Protein AF-A0AAD6VX04-F1 (afdb_monomer)

Foldseek 3Di:
DVVLVVLLVVLLVVCVQESCPDPSNVSVVVLLVVLLVLLVVLQVCCVVPVLCLVVVVSLVSNLVSLVSLLCNCPRRVNYPCNVVSVVSNVSSLVSLVVSVVPHVSSVVSNVVPPVSVVVVPPPDDDDD

Radius of gyration: 15.5 Å; Cα contacts (8 Å, |Δi|>4): 141; chains: 1; bounding box: 45×38×37 Å

Mean predicted aligned error: 8.66 Å

Secondary structure (DSSP, 8-state):
-GGGHHHHHHHHHH-SS-GGGSTTHHHHHHHHHHHHHHHHHHHHHHHH-GGGGG-HHHHHHHHHHHHHHHHHHHH-TTSTTHHHHHHHHHHHHHHHHHHTTT-HHHHHHHHTSHHHHSSSSS------

Nearest PDB structures (foldseek):
  2lch-assembly1_A  TM=4.691E-01  e=1.001E+00  Thermotoga maritima
  2v6y-assembly1_A  TM=5.604E-01  e=1.918E+00  Saccharolobus solfataricus
  2w2u-assembly1_A  TM=5.609E-01  e=3.677E+00  Sulfolobus acidocaldarius
  8gjg-assembly1_A  TM=2.934E-01  e=5.488E+00  synthetic construct

Solvent-accessible surface area (backbone atoms only — not comparable to full-atom values): 6853 Å² total; per-residue (Å²): 76,77,90,25,47,67,43,29,53,46,12,40,71,76,21,32,56,42,35,74,75,28,95,31,23,68,35,32,49,48,28,51,51,45,23,51,49,45,44,49,53,51,50,54,48,42,72,77,36,63,74,55,46,70,49,61,67,60,54,55,53,36,49,53,26,39,50,54,27,51,46,39,37,73,58,16,64,71,20,91,58,15,66,60,26,45,55,54,35,52,52,46,51,55,50,27,60,66,36,33,83,64,20,75,64,29,43,54,54,52,73,69,45,67,78,64,67,63,72,76,70,72,82,69,83,89,83,131

Structure (mmCIF, N/CA/C/O backbone):
data_AF-A0AAD6VX04-F1
#
_entry.id   AF-A0AAD6VX04-F1
#
loop_
_atom_site.group_PDB
_atom_site.id
_atom_site.type_symbol
_atom_site.label_atom_id
_atom_site.label_alt_id
_atom_site.label_comp_id
_atom_site.label_asym_id
_atom_site.label_entity_id
_atom_site.label_seq_id
_atom_site.pdbx_PDB_ins_code
_atom_site.Cartn_x
_atom_site.Cartn_y
_atom_site.Cartn_z
_atom_site.occupancy
_atom_site.B_iso_or_equiv
_atom_site.auth_seq_id
_atom_site.auth_comp_id
_atom_site.auth_asym_id
_atom_site.auth_atom_id
_atom_site.pdbx_PDB_model_num
ATOM 1 N N . MET A 1 1 ? 2.644 9.377 5.908 1.00 64.44 1 MET A N 1
ATOM 2 C CA . MET A 1 1 ? 2.492 7.915 6.076 1.00 64.44 1 MET A CA 1
ATOM 3 C C . MET A 1 1 ? 3.123 7.407 7.379 1.00 64.44 1 MET A C 1
ATOM 5 O O . MET A 1 1 ? 2.370 7.075 8.282 1.00 64.44 1 MET A O 1
ATOM 9 N N . TYR A 1 2 ? 4.453 7.420 7.549 1.00 73.44 2 TYR A N 1
ATOM 10 C CA . TYR A 1 2 ? 5.113 6.778 8.706 1.00 73.44 2 TYR A CA 1
ATOM 11 C C . TYR A 1 2 ? 4.773 7.363 10.084 1.00 73.44 2 TYR A C 1
ATOM 13 O O . TYR A 1 2 ? 4.517 6.593 11.004 1.00 73.44 2 TYR A O 1
ATOM 21 N N . ILE A 1 3 ? 4.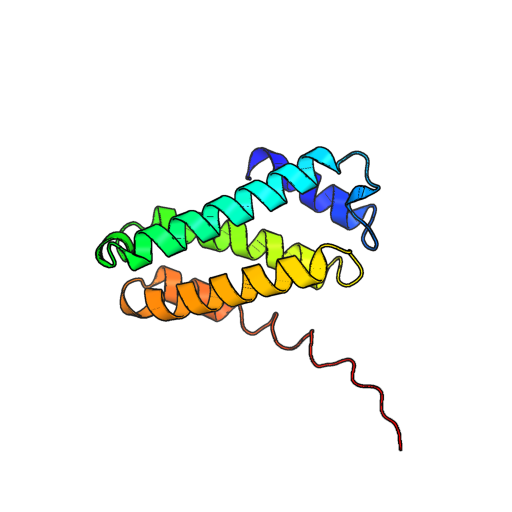673 8.690 10.216 1.00 79.56 3 ILE A N 1
ATOM 22 C CA . ILE A 1 3 ? 4.307 9.343 11.489 1.00 79.56 3 ILE A CA 1
ATOM 23 C C . ILE A 1 3 ? 2.897 8.972 11.977 1.00 79.56 3 ILE A C 1
ATOM 25 O O . ILE A 1 3 ? 2.632 8.955 13.172 1.00 79.56 3 ILE A O 1
ATOM 29 N N . HIS A 1 4 ? 1.993 8.631 11.055 1.00 80.69 4 HIS A N 1
ATOM 30 C CA . HIS A 1 4 ? 0.608 8.293 11.377 1.00 80.69 4 HIS A CA 1
ATOM 31 C C . HIS A 1 4 ? 0.400 6.790 11.576 1.00 80.69 4 HIS A C 1
ATOM 33 O O . HIS A 1 4 ? -0.707 6.384 11.905 1.00 80.69 4 HIS A O 1
ATOM 39 N N . ARG A 1 5 ? 1.423 5.947 11.373 1.00 77.62 5 ARG A N 1
ATOM 40 C CA . ARG A 1 5 ? 1.262 4.484 11.327 1.00 77.62 5 ARG A CA 1
ATOM 41 C C . ARG A 1 5 ? 0.750 3.902 12.648 1.00 77.62 5 ARG A C 1
ATOM 43 O O . ARG A 1 5 ? -0.137 3.053 12.616 1.00 77.62 5 ARG A O 1
ATOM 50 N N . SER A 1 6 ? 1.270 4.373 13.781 1.00 80.00 6 SER A N 1
ATOM 51 C CA . SER A 1 6 ? 0.847 3.915 15.112 1.00 80.00 6 SER A CA 1
ATOM 52 C C . SER A 1 6 ? -0.599 4.321 15.409 1.00 80.00 6 SER A C 1
ATOM 54 O O . SER A 1 6 ? -1.408 3.481 15.783 1.00 80.00 6 SER A O 1
ATOM 56 N N . PHE A 1 7 ? -0.960 5.578 15.133 1.00 83.00 7 PHE A N 1
ATOM 57 C CA . PHE A 1 7 ? -2.322 6.091 15.320 1.00 83.00 7 PHE A CA 1
ATOM 58 C C . PHE A 1 7 ? -3.332 5.485 14.339 1.00 83.00 7 PHE A C 1
ATOM 60 O O . PHE A 1 7 ? -4.484 5.265 14.689 1.00 83.00 7 PHE A O 1
ATOM 67 N N . PHE A 1 8 ? -2.904 5.173 13.116 1.00 84.19 8 PHE A N 1
ATOM 68 C CA . PHE A 1 8 ? -3.705 4.446 12.134 1.00 84.19 8 PHE A CA 1
ATOM 69 C C . PHE A 1 8 ? -4.041 3.036 12.627 1.00 84.19 8 PHE A C 1
ATOM 71 O O . PHE A 1 8 ? -5.200 2.631 12.575 1.00 84.19 8 PHE A O 1
ATOM 78 N N . ALA A 1 9 ? -3.042 2.298 13.125 1.00 83.94 9 ALA A N 1
ATOM 79 C CA . ALA A 1 9 ? -3.267 0.970 13.685 1.00 83.94 9 ALA A CA 1
ATOM 80 C C . ALA A 1 9 ? -4.207 1.046 14.895 1.00 83.94 9 ALA A C 1
ATOM 82 O O . ALA A 1 9 ? -5.150 0.263 14.983 1.00 83.94 9 ALA A O 1
ATOM 83 N N . GLN A 1 10 ? -4.002 2.040 15.760 1.00 84.25 10 GLN A N 1
ATOM 84 C CA . GLN A 1 10 ? -4.846 2.286 16.921 1.00 84.25 10 GLN A CA 1
ATOM 85 C C . GLN A 1 10 ? -6.300 2.595 16.530 1.00 84.25 10 GLN A C 1
ATOM 87 O O . GLN A 1 10 ? -7.211 1.985 17.078 1.00 84.25 10 GLN A O 1
ATOM 92 N N .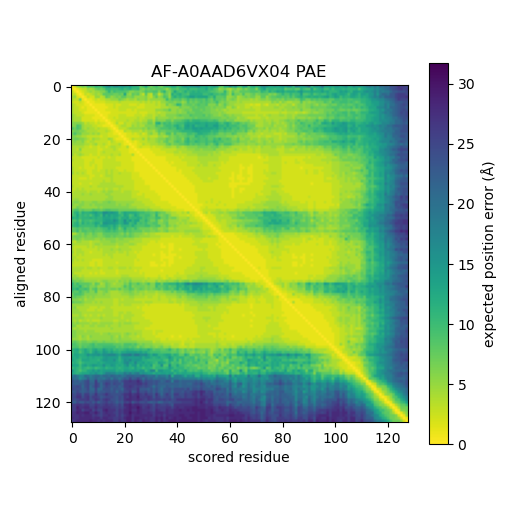 ALA A 1 11 ? -6.533 3.437 15.516 1.00 86.06 11 ALA A N 1
ATOM 93 C CA . ALA A 1 11 ? -7.878 3.743 15.016 1.00 86.06 11 ALA A CA 1
ATOM 94 C C . ALA A 1 11 ? -8.636 2.489 14.547 1.00 86.06 11 ALA A C 1
ATOM 96 O O . ALA A 1 11 ? -9.836 2.350 14.778 1.00 86.06 11 ALA A O 1
ATOM 97 N N . ILE A 1 12 ? -7.924 1.568 13.888 1.00 83.31 12 ILE A N 1
ATOM 98 C CA . ILE A 1 12 ? -8.479 0.294 13.418 1.00 83.31 12 ILE A CA 1
ATOM 99 C C . ILE A 1 12 ? -8.769 -0.655 14.586 1.00 83.31 12 ILE A C 1
ATOM 101 O O . ILE A 1 12 ? -9.774 -1.359 14.551 1.00 83.31 12 ILE A O 1
ATOM 105 N N . ILE A 1 13 ? -7.902 -0.690 15.602 1.00 83.88 13 ILE A N 1
ATOM 106 C CA . ILE A 1 13 ? -8.084 -1.531 16.794 1.00 83.88 13 ILE A CA 1
ATOM 107 C C . ILE A 1 13 ? -9.275 -1.037 17.623 1.00 83.88 13 ILE A C 1
ATOM 109 O O . ILE A 1 13 ? -10.105 -1.841 18.037 1.00 83.88 13 ILE A O 1
ATOM 113 N N . GLU A 1 14 ? -9.381 0.274 17.840 1.00 84.69 14 GLU A N 1
ATOM 114 C CA . GLU A 1 14 ? -10.443 0.882 18.648 1.00 84.69 14 GLU A CA 1
ATOM 115 C C . GLU A 1 14 ? -11.812 0.817 17.975 1.00 84.69 14 GLU A C 1
ATOM 117 O O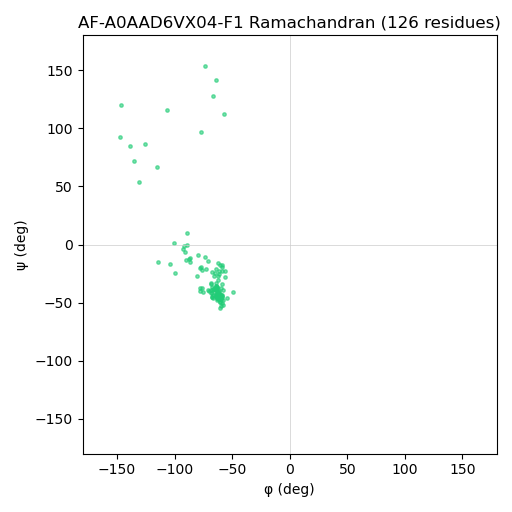 . GLU A 1 14 ? -12.826 0.615 18.641 1.00 84.69 14 GLU A O 1
ATOM 122 N N . GLN A 1 15 ? -11.862 1.032 16.658 1.00 83.00 15 GLN A N 1
ATOM 123 C CA . GLN A 1 15 ? -13.107 1.122 15.898 1.00 83.00 15 GLN A CA 1
ATOM 124 C C . GLN A 1 15 ? -13.020 0.309 14.594 1.00 83.00 15 GLN A C 1
ATOM 126 O O . GLN A 1 15 ? -13.008 0.881 13.502 1.00 83.00 15 GLN A O 1
ATOM 131 N N . PRO A 1 16 ? -13.026 -1.035 14.664 1.00 76.50 16 PRO A N 1
ATOM 132 C CA . PRO A 1 16 ? -12.838 -1.893 13.489 1.00 76.50 16 PRO A CA 1
ATOM 133 C C . PRO A 1 16 ? -13.980 -1.785 12.468 1.00 76.50 16 PRO A C 1
ATOM 135 O O . PRO A 1 16 ? -13.776 -1.986 11.275 1.00 76.50 16 PRO A O 1
ATOM 138 N N . VAL A 1 17 ? -15.198 -1.443 12.906 1.00 78.00 17 VAL A N 1
ATOM 139 C CA . VAL A 1 17 ? -16.347 -1.258 11.999 1.00 78.00 17 VAL A CA 1
ATOM 140 C C . VAL A 1 17 ? -16.248 0.064 11.242 1.00 78.00 17 VAL A C 1
ATOM 142 O O . VAL A 1 17 ? -16.537 0.119 10.051 1.00 78.00 17 VAL A O 1
ATOM 145 N N . ASN A 1 18 ? -15.831 1.134 11.919 1.00 83.12 18 ASN A N 1
ATOM 146 C CA . ASN A 1 18 ? -15.660 2.437 11.297 1.00 83.12 18 ASN A CA 1
ATOM 147 C C . ASN A 1 18 ? -14.502 3.208 11.955 1.00 83.12 18 ASN A C 1
ATOM 149 O O . ASN A 1 18 ? -14.740 3.967 12.898 1.00 83.12 18 ASN A O 1
ATOM 153 N N . PRO A 1 19 ? -13.272 3.088 11.418 1.00 81.12 19 PRO A N 1
ATOM 154 C CA . PRO A 1 19 ? -12.089 3.760 11.959 1.00 81.12 19 PRO A CA 1
ATOM 155 C C . PRO A 1 19 ? -12.213 5.288 12.011 1.00 81.12 19 PRO A C 1
ATOM 157 O O . PRO A 1 19 ? -11.504 5.943 12.771 1.00 81.12 19 PRO A O 1
ATOM 160 N N . LEU A 1 20 ? -13.138 5.872 11.238 1.00 84.50 20 LEU A N 1
ATOM 161 C CA . LEU A 1 20 ? -13.402 7.312 11.232 1.00 84.50 20 LEU A CA 1
ATOM 162 C C . LEU A 1 20 ? -14.141 7.799 12.487 1.00 84.50 20 LEU A C 1
ATOM 164 O O . LEU A 1 20 ? -14.249 9.004 12.685 1.00 84.50 20 LEU A O 1
ATOM 168 N N . LYS A 1 21 ? -14.647 6.889 13.328 1.00 85.44 21 LYS A N 1
ATOM 169 C CA . LYS A 1 21 ? -15.240 7.227 14.631 1.00 85.44 21 LYS A CA 1
ATOM 170 C C . LYS A 1 21 ? -14.212 7.308 15.765 1.00 85.44 21 LYS A C 1
ATOM 172 O O . LYS A 1 21 ? -14.560 7.769 16.846 1.00 85.44 21 LYS A O 1
ATOM 177 N N . SER A 1 22 ? -12.977 6.846 15.550 1.00 87.50 22 SER A N 1
ATOM 178 C CA . SER A 1 22 ? -11.910 6.971 16.551 1.00 87.50 22 SER A CA 1
ATOM 179 C C . SER A 1 22 ? -11.423 8.421 16.635 1.00 87.50 22 SER A C 1
ATOM 181 O O . SER A 1 22 ? -11.437 9.159 15.648 1.00 87.50 22 SER A O 1
ATOM 183 N N . ILE A 1 23 ? -10.899 8.809 17.799 1.00 87.00 23 ILE A N 1
ATOM 184 C CA . ILE A 1 23 ? -10.190 10.083 18.002 1.00 87.00 23 ILE A CA 1
ATOM 185 C C . ILE A 1 23 ? -9.003 10.249 17.037 1.00 87.00 23 ILE A C 1
ATOM 187 O O . ILE A 1 23 ? -8.586 11.363 16.725 1.00 87.00 23 ILE A O 1
ATOM 191 N N . TYR A 1 24 ? -8.483 9.136 16.514 1.00 86.38 24 TYR A N 1
ATOM 192 C CA . TYR A 1 24 ? -7.379 9.098 15.563 1.00 86.38 24 TYR A CA 1
ATOM 193 C C . TYR A 1 24 ? -7.827 9.168 14.095 1.00 86.38 24 TYR A C 1
ATOM 195 O O . TYR A 1 24 ? -6.988 9.016 13.202 1.00 86.38 24 TYR A O 1
ATOM 203 N N . ALA A 1 25 ? -9.107 9.446 13.812 1.00 86.56 25 ALA A N 1
ATOM 204 C CA . ALA A 1 25 ? -9.633 9.585 12.452 1.00 86.56 25 ALA A CA 1
ATOM 205 C C . ALA A 1 25 ? -8.807 10.523 11.540 1.00 86.56 25 ALA A C 1
ATOM 207 O O . ALA A 1 25 ? -8.551 10.142 10.392 1.00 86.56 25 ALA A O 1
ATOM 208 N N . PRO A 1 26 ? -8.295 11.688 12.000 1.00 88.00 26 PRO A N 1
ATOM 209 C CA . PRO A 1 26 ? -7.436 12.538 11.173 1.00 88.00 26 PRO A CA 1
ATOM 210 C C . PRO A 1 26 ? -6.129 11.845 10.768 1.00 88.00 26 PRO A C 1
ATOM 212 O O . PRO A 1 26 ? -5.717 11.911 9.609 1.00 88.00 26 PRO A O 1
ATOM 215 N N . SER A 1 27 ? -5.500 11.121 11.700 1.00 88.44 27 SER A N 1
ATOM 216 C CA . SER A 1 27 ? -4.283 10.349 11.425 1.00 88.44 27 SER A CA 1
ATOM 217 C C . SER A 1 27 ? -4.556 9.167 10.502 1.00 88.44 27 SER A C 1
ATOM 219 O O . SER A 1 27 ? -3.761 8.896 9.600 1.00 88.44 27 SER A O 1
ATOM 221 N N . PHE A 1 28 ? -5.696 8.497 10.680 1.00 88.50 28 PHE A N 1
ATOM 222 C CA . PHE A 1 28 ? -6.136 7.434 9.787 1.00 88.50 28 PHE A CA 1
ATOM 223 C C . PHE A 1 28 ? -6.293 7.953 8.350 1.00 88.50 28 PHE A C 1
ATOM 225 O O . PHE A 1 28 ? -5.702 7.395 7.424 1.00 88.50 28 PHE A O 1
ATOM 232 N N . LEU A 1 29 ? -7.015 9.064 8.158 1.00 90.50 29 LEU A N 1
ATOM 233 C CA . LEU A 1 29 ? -7.219 9.671 6.840 1.00 90.50 29 LEU A CA 1
ATOM 234 C C . LEU A 1 29 ? -5.913 10.177 6.223 1.00 90.50 29 LEU A C 1
ATOM 236 O O . LEU A 1 29 ? -5.701 9.998 5.024 1.00 90.50 29 LEU A O 1
ATOM 240 N N . ALA A 1 30 ? -5.018 10.769 7.014 1.00 91.62 30 ALA A N 1
ATOM 241 C CA . ALA A 1 30 ? -3.710 11.205 6.534 1.00 91.62 30 ALA A CA 1
ATOM 242 C C . ALA A 1 30 ? -2.848 10.018 6.070 1.00 91.62 30 ALA A C 1
ATOM 244 O O . ALA A 1 30 ? -2.227 10.075 5.002 1.00 91.62 30 ALA A O 1
ATOM 245 N N . ALA A 1 31 ? -2.827 8.912 6.825 1.00 91.81 31 ALA A N 1
ATOM 246 C CA . ALA A 1 31 ? -2.139 7.683 6.429 1.00 91.81 31 ALA A CA 1
ATOM 247 C C . ALA A 1 31 ? -2.742 7.081 5.149 1.00 91.81 31 ALA A C 1
ATOM 249 O O . ALA A 1 31 ? -1.995 6.760 4.223 1.00 91.81 31 ALA A O 1
ATOM 250 N N . TYR A 1 32 ? -4.073 7.000 5.071 1.00 91.69 32 TYR A N 1
ATOM 251 C CA . TYR A 1 32 ? -4.808 6.485 3.913 1.00 91.69 32 TYR A CA 1
ATOM 252 C C . TYR A 1 32 ? -4.522 7.307 2.649 1.00 91.69 32 TYR A C 1
ATOM 254 O O . TYR A 1 32 ? -4.045 6.775 1.648 1.00 91.69 32 TYR A O 1
ATOM 262 N N . ARG A 1 33 ? -4.730 8.629 2.712 1.00 93.31 33 ARG A N 1
ATOM 263 C CA . ARG A 1 33 ? -4.521 9.544 1.578 1.00 93.31 33 ARG A CA 1
ATOM 264 C C . ARG A 1 33 ? -3.065 9.569 1.130 1.00 93.31 33 ARG A C 1
ATOM 266 O O . ARG A 1 33 ? -2.800 9.450 -0.059 1.00 93.31 33 ARG A O 1
ATOM 273 N N . SER A 1 34 ? -2.116 9.661 2.067 1.00 94.00 34 SER A N 1
ATOM 274 C CA . SER A 1 34 ? -0.69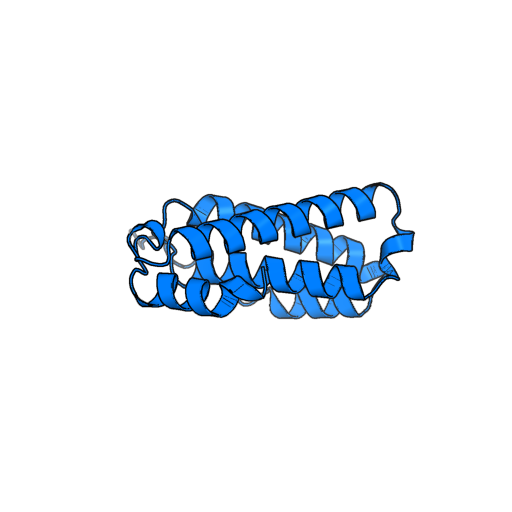3 9.626 1.700 1.00 94.00 34 SER A CA 1
ATOM 275 C C . SER A 1 34 ? -0.278 8.291 1.073 1.00 94.00 34 SER A C 1
ATOM 277 O O . SER A 1 34 ? 0.546 8.294 0.164 1.00 94.00 34 SER A O 1
ATOM 279 N N . SER A 1 35 ? -0.873 7.167 1.485 1.00 93.44 35 SER A N 1
ATOM 280 C CA . SER A 1 35 ? -0.633 5.864 0.846 1.00 93.44 35 SER A CA 1
ATOM 281 C C . SER A 1 35 ? -1.182 5.819 -0.583 1.00 93.44 35 SER A C 1
ATOM 283 O O . SER A 1 35 ? -0.485 5.344 -1.479 1.00 93.44 35 SER A O 1
ATOM 285 N N . ALA A 1 36 ? -2.378 6.374 -0.815 1.00 94.31 36 ALA A N 1
ATOM 286 C CA . ALA A 1 36 ? -2.969 6.471 -2.153 1.00 94.31 36 ALA A CA 1
ATOM 287 C C . ALA A 1 36 ? -2.088 7.310 -3.091 1.00 94.31 36 ALA A C 1
ATOM 289 O O . ALA A 1 36 ? -1.761 6.881 -4.197 1.00 94.31 36 ALA A O 1
ATOM 290 N N . THR A 1 37 ? -1.628 8.476 -2.622 1.00 95.44 37 THR A N 1
ATOM 291 C CA . THR A 1 37 ? -0.717 9.335 -3.388 1.00 95.44 37 THR A CA 1
ATOM 292 C C . THR A 1 37 ? 0.576 8.603 -3.738 1.00 95.44 37 THR A C 1
ATOM 294 O O . THR A 1 37 ? 0.988 8.641 -4.891 1.00 95.44 37 THR A O 1
ATOM 297 N N . ILE A 1 38 ? 1.187 7.886 -2.785 1.00 93.94 38 ILE A N 1
ATOM 298 C CA . ILE A 1 38 ? 2.409 7.109 -3.038 1.00 93.94 38 ILE A CA 1
ATOM 299 C C . ILE A 1 38 ? 2.177 6.075 -4.145 1.00 93.94 38 ILE A C 1
ATOM 301 O O . ILE A 1 38 ? 2.939 6.054 -5.107 1.00 93.94 38 ILE A O 1
ATOM 305 N N . LEU A 1 39 ? 1.139 5.236 -4.050 1.00 93.75 39 LEU A N 1
ATOM 306 C CA . LEU A 1 39 ? 0.875 4.217 -5.074 1.00 93.75 39 LEU A CA 1
ATOM 307 C C . LEU A 1 39 ? 0.605 4.837 -6.446 1.00 93.75 39 LEU A C 1
ATOM 309 O O . LEU A 1 39 ? 1.148 4.365 -7.447 1.00 93.75 39 LEU A O 1
ATOM 313 N N . LYS A 1 40 ? -0.185 5.915 -6.492 1.00 94.69 40 LYS A N 1
ATOM 314 C CA . LYS A 1 40 ? -0.473 6.639 -7.730 1.00 94.69 40 LYS A CA 1
ATOM 315 C C . LYS A 1 40 ? 0.804 7.188 -8.368 1.00 94.69 40 LYS A C 1
ATOM 317 O O . LYS A 1 40 ? 1.068 6.866 -9.523 1.00 94.69 40 LYS A O 1
ATOM 322 N N . SER A 1 41 ? 1.617 7.931 -7.616 1.00 93.94 41 SER A N 1
ATOM 323 C CA . SER A 1 41 ? 2.868 8.510 -8.118 1.00 93.94 41 SER A CA 1
ATOM 324 C C . SER A 1 41 ? 3.848 7.435 -8.580 1.00 93.94 41 SER A C 1
ATOM 326 O O . SER A 1 41 ? 4.468 7.572 -9.630 1.00 93.94 41 SER A O 1
ATOM 328 N N . VAL A 1 42 ? 3.954 6.329 -7.837 1.00 92.38 42 VAL A N 1
ATOM 329 C CA . VAL A 1 42 ? 4.827 5.209 -8.207 1.00 92.38 42 VAL A CA 1
ATOM 330 C C . VAL A 1 42 ? 4.367 4.585 -9.529 1.00 92.38 42 VAL A C 1
ATOM 332 O O . VAL A 1 42 ? 5.181 4.325 -10.414 1.00 92.38 42 VAL A O 1
ATOM 335 N N . ARG A 1 43 ? 3.059 4.362 -9.689 1.00 93.06 43 ARG A N 1
ATOM 336 C CA . ARG A 1 43 ? 2.473 3.802 -10.912 1.00 93.06 43 ARG A CA 1
ATOM 337 C C . ARG A 1 43 ? 2.695 4.709 -12.119 1.00 93.06 43 ARG A C 1
ATOM 339 O O . ARG A 1 43 ? 3.097 4.217 -13.168 1.00 93.06 43 ARG A O 1
ATOM 346 N N . GLU A 1 44 ? 2.452 6.007 -11.969 1.00 93.50 44 GLU A N 1
ATOM 347 C CA . GLU A 1 44 ? 2.653 7.003 -13.028 1.00 93.50 44 GLU A CA 1
ATOM 348 C C . GLU A 1 44 ? 4.127 7.086 -13.436 1.00 93.50 44 GLU A C 1
ATOM 350 O O . GLU A 1 44 ? 4.452 6.997 -14.619 1.00 93.50 44 GLU A O 1
ATOM 355 N N . GLN A 1 45 ? 5.034 7.148 -12.460 1.00 91.19 45 GLN A N 1
ATOM 356 C CA . GLN A 1 45 ? 6.470 7.197 -12.721 1.00 91.19 45 GLN A CA 1
ATOM 357 C C . GLN A 1 45 ? 6.974 5.924 -13.417 1.00 91.19 45 GLN A C 1
ATOM 359 O O . GLN A 1 45 ? 7.781 6.006 -14.343 1.00 91.19 45 GLN A O 1
ATOM 364 N N . PHE A 1 46 ? 6.479 4.750 -13.016 1.00 90.69 46 PHE A N 1
ATOM 365 C CA . PHE A 1 46 ? 6.824 3.487 -13.669 1.00 90.69 46 PHE A CA 1
ATOM 366 C C . PHE A 1 46 ? 6.265 3.391 -15.097 1.00 90.69 46 PHE A C 1
ATOM 368 O O . PHE A 1 46 ? 6.946 2.861 -15.971 1.00 90.69 46 PHE A O 1
ATOM 375 N N . ALA A 1 47 ? 5.066 3.927 -15.348 1.00 90.31 47 ALA A N 1
ATOM 376 C CA . ALA A 1 47 ? 4.455 3.940 -16.677 1.00 90.31 47 ALA A CA 1
ATOM 377 C C . ALA A 1 47 ? 5.229 4.819 -17.673 1.00 90.31 47 ALA A C 1
ATOM 379 O O . ALA A 1 47 ? 5.380 4.436 -18.829 1.00 90.31 47 ALA A O 1
ATOM 380 N N . VAL A 1 48 ? 5.739 5.969 -17.222 1.00 92.38 48 VAL A N 1
ATOM 381 C CA . VAL A 1 48 ? 6.528 6.884 -18.064 1.00 92.38 48 VAL A CA 1
ATOM 382 C C . VAL A 1 48 ? 7.965 6.392 -18.237 1.00 92.38 48 VAL A C 1
ATOM 384 O O . VAL A 1 48 ? 8.531 6.494 -19.322 1.00 92.38 48 VAL A O 1
ATOM 387 N N . MET A 1 49 ? 8.575 5.866 -17.173 1.00 88.62 49 MET A N 1
ATOM 388 C CA . MET A 1 49 ? 10.001 5.546 -17.150 1.00 88.62 49 MET A CA 1
ATOM 389 C C . MET A 1 49 ? 10.259 4.204 -16.452 1.00 88.62 49 MET A C 1
ATOM 391 O 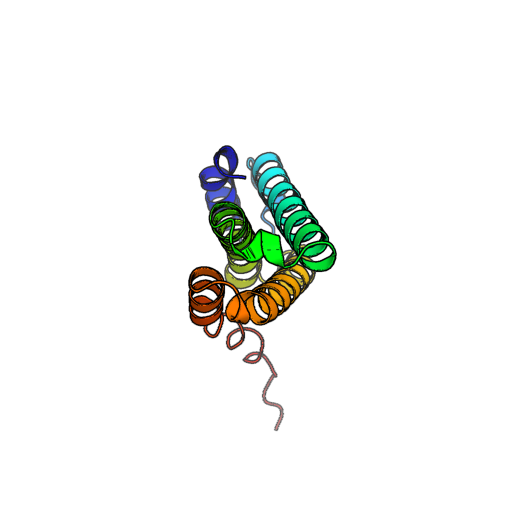O . MET A 1 49 ? 10.627 4.184 -15.277 1.00 88.62 49 MET A O 1
ATOM 395 N N . PRO A 1 50 ? 10.159 3.060 -17.150 1.00 82.69 50 PRO A N 1
ATOM 396 C CA . PRO A 1 50 ? 10.377 1.743 -16.542 1.00 82.69 50 PRO A CA 1
ATOM 397 C C . PRO A 1 50 ? 11.771 1.554 -15.918 1.00 82.69 50 PRO A C 1
ATOM 399 O O . PRO A 1 50 ? 11.943 0.747 -15.005 1.00 82.69 50 PRO A O 1
ATOM 402 N N . THR A 1 51 ? 12.779 2.327 -16.344 1.00 83.25 51 THR A N 1
ATOM 403 C CA . THR A 1 51 ? 14.130 2.303 -15.750 1.00 83.25 51 THR A CA 1
ATOM 404 C C . THR A 1 51 ? 14.150 2.765 -14.290 1.00 83.25 51 THR A C 1
ATOM 406 O O . THR A 1 51 ? 15.049 2.360 -13.544 1.00 83.25 51 THR A O 1
ATOM 409 N N . CYS A 1 52 ? 13.136 3.521 -13.838 1.00 82.12 52 CYS A N 1
ATOM 410 C CA . CYS A 1 52 ? 12.978 3.894 -12.432 1.00 82.12 52 CYS A CA 1
ATOM 411 C C . CYS A 1 52 ? 12.774 2.677 -11.520 1.00 82.12 52 CYS A C 1
ATOM 413 O O . CYS A 1 52 ? 13.018 2.769 -10.320 1.00 82.12 52 CYS A O 1
ATOM 415 N N . ALA A 1 53 ? 12.442 1.506 -12.077 1.00 80.19 53 ALA A N 1
ATOM 416 C CA . ALA A 1 53 ? 12.338 0.271 -11.315 1.00 80.19 53 ALA A CA 1
ATOM 417 C C . ALA A 1 53 ? 13.642 -0.151 -10.622 1.00 80.19 53 ALA A C 1
ATOM 419 O O . ALA A 1 53 ? 13.598 -0.923 -9.663 1.00 80.19 53 ALA A O 1
ATOM 420 N N . ARG A 1 54 ? 14.792 0.390 -11.042 1.00 78.56 54 ARG A N 1
ATOM 421 C CA . ARG A 1 54 ? 16.076 0.202 -10.349 1.00 78.56 54 ARG A CA 1
ATOM 422 C C . ARG A 1 54 ? 16.169 0.985 -9.034 1.00 78.56 54 ARG A C 1
ATOM 424 O O . ARG A 1 54 ? 16.961 0.624 -8.165 1.00 78.56 54 ARG A O 1
ATOM 431 N N . VAL A 1 55 ? 15.353 2.026 -8.854 1.00 84.75 55 VAL A N 1
ATOM 432 C CA . VAL A 1 55 ? 15.308 2.836 -7.632 1.00 84.75 55 VAL A CA 1
ATOM 433 C C . VAL A 1 55 ? 14.557 2.066 -6.555 1.00 84.75 55 VAL A C 1
ATOM 435 O O . VAL A 1 55 ? 13.332 2.059 -6.470 1.00 84.75 55 VAL A O 1
ATOM 438 N N . TRP A 1 56 ? 15.308 1.386 -5.699 1.00 80.12 56 TRP A N 1
ATOM 439 C CA . TRP A 1 56 ? 14.737 0.475 -4.716 1.00 80.12 56 TRP A CA 1
ATOM 440 C C . TRP A 1 56 ? 13.816 1.148 -3.688 1.00 80.12 56 TRP A C 1
ATOM 442 O O . TRP A 1 56 ? 12.889 0.507 -3.193 1.00 80.12 56 TRP A O 1
ATOM 452 N N . THR A 1 57 ? 14.065 2.418 -3.359 1.00 84.69 57 THR A N 1
ATOM 453 C CA . THR A 1 57 ? 13.340 3.167 -2.322 1.00 84.69 57 TH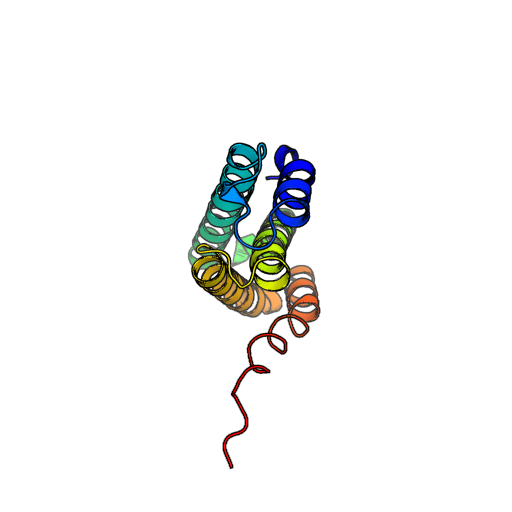R A CA 1
ATOM 454 C C . THR A 1 57 ? 11.864 3.345 -2.677 1.00 84.69 57 THR A C 1
ATOM 456 O O . THR A 1 57 ? 10.993 3.195 -1.822 1.00 84.69 57 THR A O 1
ATOM 459 N N . MET A 1 58 ? 11.577 3.567 -3.961 1.00 87.44 58 MET A N 1
ATOM 460 C CA . MET A 1 58 ? 10.231 3.679 -4.527 1.00 87.44 58 MET A CA 1
ATOM 461 C C . MET A 1 58 ? 9.376 2.447 -4.196 1.00 87.44 58 MET A C 1
ATOM 463 O O . MET A 1 58 ? 8.254 2.574 -3.705 1.00 87.44 58 MET A O 1
ATOM 467 N N . TRP A 1 59 ? 9.935 1.246 -4.374 1.00 87.44 59 TRP A N 1
ATOM 468 C CA . TRP A 1 59 ? 9.241 -0.012 -4.088 1.00 87.44 59 TRP A CA 1
ATOM 469 C C . TRP A 1 59 ? 9.000 -0.235 -2.595 1.00 87.44 59 TRP A C 1
ATOM 471 O O . TRP A 1 59 ? 7.962 -0.774 -2.222 1.00 87.44 59 TRP A O 1
ATOM 481 N N . THR A 1 60 ? 9.914 0.209 -1.727 1.00 88.06 60 THR A N 1
ATOM 482 C CA . THR A 1 60 ? 9.725 0.148 -0.268 1.00 88.06 60 THR A CA 1
ATOM 483 C C . THR A 1 60 ? 8.558 1.028 0.185 1.00 88.06 60 THR A C 1
ATOM 485 O O . THR A 1 60 ? 7.746 0.602 1.014 1.00 88.06 60 THR A O 1
ATOM 488 N N . PHE A 1 61 ? 8.441 2.237 -0.373 1.00 89.94 61 PHE A N 1
ATOM 489 C CA . PHE A 1 61 ? 7.319 3.134 -0.091 1.00 89.94 61 PHE A CA 1
ATOM 490 C C . PHE A 1 61 ? 6.004 2.580 -0.640 1.00 89.94 61 PHE A C 1
ATOM 492 O O . PHE A 1 61 ? 5.018 2.534 0.095 1.00 89.94 61 PHE A O 1
ATOM 499 N N . ALA A 1 62 ? 6.004 2.085 -1.880 1.00 91.50 62 ALA A N 1
ATOM 500 C CA . ALA A 1 62 ? 4.838 1.450 -2.488 1.00 91.50 62 ALA A CA 1
ATOM 501 C C . ALA A 1 62 ? 4.362 0.234 -1.680 1.00 91.50 62 ALA A C 1
ATOM 503 O O . ALA A 1 62 ? 3.172 0.094 -1.414 1.00 91.50 62 ALA A O 1
ATOM 504 N N . PHE A 1 63 ? 5.283 -0.627 -1.234 1.00 89.38 63 PHE A N 1
ATOM 505 C CA . PHE A 1 63 ? 4.944 -1.788 -0.410 1.00 89.38 63 PHE A CA 1
ATOM 506 C C . PHE A 1 63 ? 4.356 -1.365 0.934 1.00 89.38 63 PHE A C 1
ATOM 508 O O . PHE A 1 63 ? 3.333 -1.891 1.363 1.00 89.38 63 PHE A O 1
ATOM 515 N N . SER A 1 64 ? 4.963 -0.368 1.580 1.00 90.50 64 SER A N 1
ATOM 516 C CA . SER A 1 64 ? 4.435 0.173 2.833 1.00 90.50 64 SER A CA 1
ATOM 517 C C . SER A 1 64 ? 3.010 0.712 2.640 1.00 90.50 64 SER A C 1
ATOM 519 O O . SER A 1 64 ? 2.140 0.449 3.468 1.00 90.50 64 SER A O 1
ATOM 521 N N . ALA A 1 65 ? 2.756 1.435 1.544 1.00 92.38 65 ALA A N 1
ATOM 522 C CA . ALA A 1 65 ? 1.433 1.953 1.202 1.00 92.38 65 ALA A CA 1
ATOM 523 C C . ALA A 1 65 ? 0.417 0.824 0.951 1.00 92.38 65 ALA A C 1
ATOM 525 O O . ALA A 1 65 ? -0.685 0.860 1.493 1.00 92.38 65 ALA A O 1
ATOM 526 N N . ALA A 1 66 ? 0.807 -0.226 0.222 1.00 92.44 66 ALA A N 1
ATOM 527 C CA . ALA A 1 66 ? -0.023 -1.412 0.020 1.00 92.44 66 ALA A CA 1
ATOM 528 C C . ALA A 1 66 ? -0.386 -2.107 1.348 1.00 92.44 66 ALA A C 1
ATOM 530 O O . ALA A 1 66 ? -1.524 -2.532 1.529 1.00 92.44 66 ALA A O 1
ATOM 531 N N . VAL A 1 67 ? 0.534 -2.162 2.321 1.00 90.81 67 VAL A N 1
ATOM 532 C CA . VAL A 1 67 ? 0.257 -2.711 3.663 1.00 90.81 67 VAL A CA 1
ATOM 533 C C . VAL A 1 67 ? -0.812 -1.904 4.407 1.00 90.81 67 VAL A C 1
ATOM 535 O O . VAL A 1 67 ? -1.630 -2.498 5.110 1.00 90.81 67 VAL A O 1
ATOM 538 N N . VAL A 1 68 ? -0.853 -0.575 4.252 1.00 91.06 68 VAL A N 1
ATOM 539 C CA . VAL A 1 68 ? -1.925 0.252 4.838 1.00 91.06 68 VAL A CA 1
ATOM 540 C C . VAL A 1 68 ? -3.283 -0.172 4.285 1.00 91.06 68 VAL A C 1
ATOM 542 O O . VAL A 1 68 ? -4.175 -0.482 5.073 1.00 91.06 68 VAL A O 1
ATOM 545 N 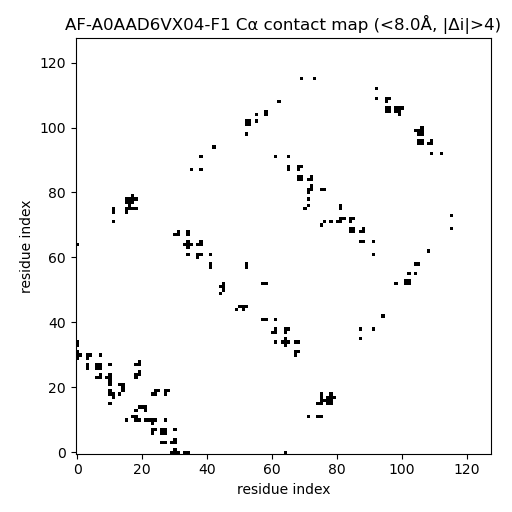N . PHE A 1 69 ? -3.423 -0.290 2.963 1.00 91.44 69 PHE A N 1
ATOM 546 C CA . PHE A 1 69 ? -4.670 -0.746 2.343 1.00 91.44 69 PHE A CA 1
ATOM 547 C C . PHE A 1 69 ? -5.033 -2.181 2.731 1.00 91.44 69 PHE A C 1
ATOM 549 O O . PHE A 1 69 ? -6.159 -2.427 3.156 1.00 91.44 69 PHE A O 1
ATOM 556 N N . GLY A 1 70 ? -4.069 -3.107 2.713 1.00 88.62 70 GLY A N 1
ATOM 557 C CA . GLY A 1 70 ? -4.284 -4.480 3.177 1.00 88.62 70 GLY A CA 1
ATOM 558 C C . GLY A 1 70 ? -4.737 -4.551 4.639 1.00 88.62 70 GLY A C 1
ATOM 559 O O . GLY A 1 70 ? -5.565 -5.389 4.992 1.00 88.62 70 GLY A O 1
ATOM 560 N N . THR A 1 71 ? -4.270 -3.636 5.494 1.00 88.56 71 THR A N 1
ATOM 561 C CA . THR A 1 71 ? -4.730 -3.552 6.889 1.00 88.56 71 THR A CA 1
ATOM 562 C C . THR A 1 71 ? -6.184 -3.087 6.974 1.00 88.56 71 THR A C 1
ATOM 564 O O . THR A 1 71 ? -6.948 -3.657 7.748 1.00 88.56 71 THR A O 1
ATOM 567 N N . VAL A 1 72 ? -6.591 -2.098 6.169 1.00 87.50 72 VAL A N 1
ATOM 568 C CA . VAL A 1 72 ? -7.996 -1.649 6.112 1.00 87.50 72 VAL A CA 1
ATOM 569 C C . VAL A 1 72 ? -8.908 -2.782 5.647 1.00 87.50 72 VAL A C 1
ATOM 571 O O . VAL A 1 72 ? -9.915 -3.044 6.295 1.00 87.50 72 VAL A O 1
ATOM 574 N N . VAL A 1 73 ? -8.534 -3.495 4.581 1.00 87.81 73 VAL A N 1
ATOM 575 C CA . VAL A 1 73 ? -9.332 -4.603 4.029 1.00 87.81 73 VAL A CA 1
ATOM 576 C C . VAL A 1 73 ? -9.463 -5.756 5.032 1.00 87.81 73 VAL A C 1
ATOM 578 O O . VAL A 1 73 ? -10.553 -6.283 5.223 1.00 87.81 73 VAL A O 1
ATOM 581 N N . THR A 1 74 ? -8.376 -6.127 5.715 1.00 85.31 74 THR A N 1
ATOM 582 C CA . THR A 1 74 ? -8.382 -7.274 6.645 1.00 85.31 74 THR A CA 1
ATOM 583 C C . THR A 1 74 ? -9.015 -6.981 7.996 1.00 85.31 74 THR A C 1
ATOM 585 O O . THR A 1 74 ? -9.658 -7.857 8.567 1.00 85.31 74 THR A O 1
ATOM 588 N N . ARG A 1 75 ? -8.811 -5.779 8.544 1.00 80.56 75 ARG A N 1
ATOM 589 C CA . ARG A 1 75 ? -9.250 -5.441 9.908 1.00 80.56 75 ARG A CA 1
ATOM 590 C C . ARG A 1 75 ? -10.490 -4.564 9.969 1.00 80.56 75 ARG A C 1
ATOM 592 O O . ARG A 1 75 ? -11.121 -4.502 11.019 1.00 80.56 75 ARG A O 1
ATOM 599 N N . GLY A 1 76 ? -10.854 -3.919 8.867 1.00 78.44 76 GLY A N 1
ATOM 600 C CA . GLY A 1 76 ? -12.079 -3.139 8.750 1.00 78.44 76 GLY A CA 1
ATOM 601 C C . GLY A 1 76 ? -12.878 -3.476 7.496 1.00 78.44 76 GLY A C 1
ATOM 602 O O . GLY A 1 76 ? -13.218 -2.548 6.768 1.00 78.44 76 GLY A O 1
ATOM 603 N N . PRO A 1 77 ? -13.233 -4.752 7.236 1.00 75.25 77 PRO A N 1
ATOM 604 C CA . PRO A 1 77 ? -13.954 -5.144 6.019 1.00 75.25 77 PRO A CA 1
ATOM 605 C C . PRO A 1 77 ? -15.333 -4.477 5.888 1.00 75.25 77 PRO A C 1
ATOM 607 O O . PRO A 1 77 ? -15.850 -4.328 4.788 1.00 75.25 77 PRO A O 1
ATOM 610 N N . ARG A 1 78 ? -15.921 -4.033 7.008 1.00 76.06 78 ARG A N 1
ATOM 611 C CA . ARG A 1 78 ? -17.197 -3.294 7.055 1.00 76.06 78 ARG A CA 1
ATOM 612 C C . ARG A 1 78 ? -17.034 -1.773 7.002 1.00 76.06 78 ARG A C 1
ATOM 614 O O . ARG A 1 78 ? -18.027 -1.051 7.047 1.00 76.06 78 ARG A O 1
ATOM 621 N N . SER A 1 79 ? -15.798 -1.279 6.940 1.00 80.62 79 SER A N 1
ATOM 622 C CA . SER A 1 79 ? -15.537 0.146 6.788 1.00 80.62 79 SER A CA 1
ATOM 623 C C . SER A 1 79 ? -16.068 0.621 5.433 1.00 80.62 79 SER A C 1
ATOM 625 O O . SER A 1 79 ? -15.854 -0.064 4.432 1.00 80.62 79 SER A O 1
ATOM 627 N N . PRO A 1 80 ? -16.652 1.829 5.341 1.00 83.06 80 PRO A N 1
ATOM 628 C CA . PRO A 1 80 ? -17.022 2.414 4.049 1.00 83.06 80 PRO A CA 1
ATOM 629 C C . PRO A 1 80 ? -15.819 2.586 3.105 1.00 83.06 80 PRO A C 1
ATOM 631 O O . PRO A 1 80 ? -15.989 2.734 1.900 1.00 83.06 80 PRO A O 1
ATOM 634 N N . LEU A 1 81 ? -14.594 2.554 3.640 1.00 86.00 81 LEU A N 1
ATOM 635 C CA . LEU A 1 81 ? -13.357 2.671 2.873 1.00 86.00 81 LEU A CA 1
ATOM 636 C C . LEU A 1 81 ? -12.791 1.318 2.422 1.00 86.00 81 LEU A C 1
ATOM 638 O O . LEU A 1 81 ? -11.832 1.305 1.657 1.00 86.00 81 LEU A O 1
ATOM 642 N N . ALA A 1 82 ? -13.360 0.191 2.862 1.00 86.00 82 ALA A N 1
ATOM 643 C CA . ALA A 1 82 ? -12.839 -1.139 2.550 1.00 86.00 82 ALA A CA 1
ATOM 644 C C . ALA A 1 82 ? -12.856 -1.434 1.043 1.00 86.00 82 ALA A C 1
ATOM 646 O O . ALA A 1 82 ? -11.856 -1.902 0.504 1.00 86.00 82 ALA A O 1
ATOM 647 N N . GLY A 1 83 ? -13.949 -1.092 0.350 1.00 88.25 83 GLY A N 1
ATOM 648 C CA . GLY A 1 83 ? -14.063 -1.297 -1.098 1.00 88.25 83 GLY A CA 1
ATOM 649 C C . GLY A 1 83 ? -13.026 -0.493 -1.889 1.00 88.25 83 GLY A C 1
ATOM 650 O O . GLY A 1 83 ? -12.320 -1.040 -2.732 1.00 88.25 83 GLY A O 1
ATOM 651 N N . ALA A 1 84 ? -12.862 0.791 -1.559 1.00 91.00 84 ALA A N 1
ATOM 652 C CA . ALA A 1 84 ? -11.844 1.636 -2.184 1.00 91.00 84 ALA A CA 1
ATOM 653 C C . ALA A 1 84 ? -10.414 1.163 -1.854 1.00 91.00 84 ALA A C 1
ATOM 655 O O . ALA A 1 84 ? -9.544 1.176 -2.722 1.00 91.00 84 ALA A O 1
ATOM 656 N N . ALA A 1 85 ? -10.172 0.697 -0.624 1.00 90.25 85 ALA A N 1
ATOM 657 C CA . ALA A 1 85 ? -8.884 0.141 -0.220 1.00 90.25 85 ALA A CA 1
ATOM 658 C C . ALA A 1 85 ? -8.540 -1.148 -0.981 1.00 90.25 85 ALA A C 1
ATOM 660 O O . ALA A 1 85 ? -7.382 -1.347 -1.342 1.00 90.25 85 ALA A O 1
ATOM 661 N N . MET A 1 86 ? -9.533 -2.003 -1.243 1.00 89.62 86 MET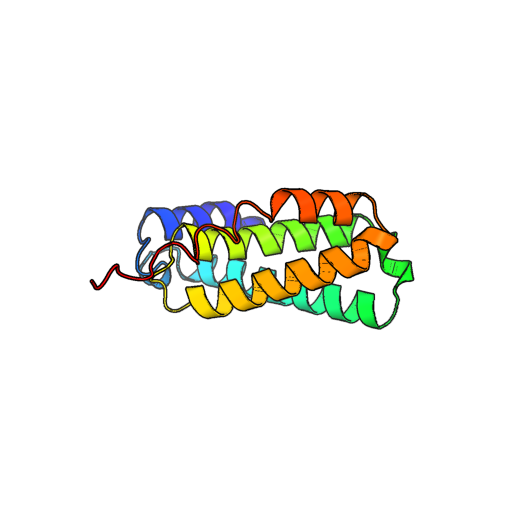 A N 1
ATOM 662 C CA . MET A 1 86 ? -9.348 -3.217 -2.038 1.00 89.62 86 MET A CA 1
ATOM 663 C C . MET A 1 86 ? -8.940 -2.877 -3.474 1.00 89.62 86 MET A C 1
ATOM 665 O O . MET A 1 86 ? -7.965 -3.433 -3.974 1.00 89.62 86 MET A O 1
ATOM 669 N N . ALA A 1 87 ? -9.598 -1.895 -4.097 1.00 91.31 87 ALA A N 1
ATOM 670 C CA . ALA A 1 87 ? -9.231 -1.432 -5.434 1.00 91.31 87 ALA A CA 1
ATOM 671 C C . ALA A 1 87 ? -7.784 -0.899 -5.492 1.00 91.31 87 ALA A C 1
ATOM 673 O O . ALA A 1 87 ? -7.031 -1.244 -6.402 1.00 91.31 87 ALA A O 1
ATOM 674 N N . GLU A 1 88 ? -7.352 -0.105 -4.505 1.00 92.62 88 GLU A N 1
ATOM 675 C CA . GLU A 1 88 ? -5.956 0.358 -4.418 1.00 92.62 88 GLU A CA 1
ATOM 676 C C . GLU A 1 88 ? -4.966 -0.805 -4.231 1.00 92.62 88 GLU A C 1
ATOM 678 O O . GLU A 1 88 ? -3.882 -0.808 -4.822 1.00 92.62 88 GLU A O 1
ATOM 683 N N . LEU A 1 89 ? -5.338 -1.826 -3.451 1.00 90.31 89 LEU A N 1
ATOM 684 C CA . LEU A 1 89 ? -4.512 -3.013 -3.240 1.00 90.31 89 LEU A CA 1
ATOM 685 C C . LEU A 1 89 ? -4.357 -3.841 -4.525 1.00 90.31 89 LEU A C 1
ATOM 687 O O . LEU A 1 89 ? -3.242 -4.242 -4.858 1.00 90.31 89 LEU A O 1
ATOM 691 N N . GLU A 1 90 ? -5.436 -4.048 -5.280 1.00 90.81 90 GLU A N 1
ATOM 692 C CA . GLU A 1 90 ? -5.394 -4.732 -6.579 1.00 90.81 90 GLU A CA 1
ATOM 693 C C . GLU A 1 90 ? -4.506 -3.988 -7.581 1.00 90.81 90 GLU A C 1
ATOM 695 O O . GLU A 1 90 ? -3.658 -4.588 -8.248 1.00 90.81 90 GLU A O 1
ATOM 700 N N . GLN A 1 91 ? -4.632 -2.660 -7.639 1.00 90.50 91 GLN A N 1
ATOM 701 C CA . GLN A 1 91 ? -3.779 -1.817 -8.475 1.00 90.50 91 GLN A CA 1
ATOM 702 C C . GLN A 1 91 ? -2.302 -1.924 -8.076 1.00 90.50 91 GLN A C 1
ATOM 704 O O . GLN A 1 91 ? -1.430 -2.003 -8.948 1.00 90.50 91 GLN A O 1
ATOM 709 N N . ALA A 1 92 ? -2.006 -1.985 -6.774 1.00 90.88 92 ALA A N 1
ATOM 710 C CA . ALA A 1 92 ? -0.654 -2.220 -6.278 1.00 90.88 92 ALA A CA 1
ATOM 711 C C . ALA A 1 92 ? -0.122 -3.598 -6.702 1.00 90.88 92 ALA A C 1
ATOM 713 O O . ALA A 1 92 ? 1.021 -3.698 -7.146 1.00 90.88 92 ALA A O 1
ATOM 714 N N . CYS A 1 93 ? -0.940 -4.653 -6.629 1.00 88.94 93 CYS A N 1
ATOM 715 C CA . CYS A 1 93 ? -0.567 -5.988 -7.099 1.00 88.94 93 CYS A CA 1
ATOM 716 C C . CYS A 1 93 ? -0.222 -5.988 -8.593 1.00 88.94 93 CYS A C 1
ATOM 718 O O . CYS A 1 93 ? 0.835 -6.491 -8.971 1.00 88.94 93 CYS A O 1
ATOM 720 N N . VAL A 1 94 ? -1.048 -5.368 -9.443 1.00 90.38 94 VAL A N 1
ATOM 721 C CA . VAL A 1 94 ? -0.764 -5.243 -10.885 1.00 90.38 94 VAL A CA 1
ATOM 722 C C . VAL A 1 94 ? 0.549 -4.496 -11.128 1.00 90.38 94 VAL A C 1
ATOM 724 O O . VAL A 1 94 ? 1.365 -4.918 -11.952 1.00 90.38 94 VAL A O 1
ATOM 727 N N . LEU A 1 95 ? 0.781 -3.402 -10.401 1.00 89.31 95 LEU A N 1
ATOM 728 C CA . LEU A 1 95 ? 2.017 -2.629 -10.479 1.00 89.31 95 LEU A CA 1
ATOM 729 C C . LEU A 1 95 ? 3.241 -3.473 -10.095 1.00 89.31 95 LEU A C 1
ATOM 731 O O . LEU A 1 95 ? 4.213 -3.511 -10.851 1.00 89.31 95 LEU A O 1
ATOM 735 N N . PHE A 1 96 ? 3.197 -4.178 -8.961 1.00 87.94 96 PHE A N 1
ATOM 736 C CA . PHE A 1 96 ? 4.304 -5.032 -8.534 1.00 87.94 96 PHE A CA 1
ATOM 737 C C . PHE A 1 96 ? 4.550 -6.187 -9.510 1.00 87.94 96 PHE A C 1
ATOM 739 O O . PHE A 1 96 ? 5.709 -6.502 -9.763 1.00 87.94 96 PHE A O 1
ATOM 746 N N . SER A 1 97 ? 3.503 -6.761 -10.116 1.00 86.56 97 SER A N 1
ATOM 747 C CA . SER A 1 97 ? 3.611 -7.812 -11.141 1.00 86.56 97 SER A CA 1
ATOM 748 C C . SER A 1 97 ? 4.391 -7.334 -12.355 1.00 86.56 97 SER A C 1
ATOM 750 O O . SER A 1 97 ? 5.334 -7.995 -12.785 1.00 86.56 97 SER A O 1
ATOM 752 N N . LYS A 1 98 ? 4.069 -6.140 -12.863 1.00 86.31 98 LYS A N 1
ATOM 753 C CA . LYS A 1 98 ? 4.807 -5.536 -13.981 1.00 86.31 98 LYS A CA 1
ATOM 754 C C . LYS A 1 98 ? 6.246 -5.190 -13.591 1.00 86.31 98 LYS A C 1
ATOM 756 O O . LYS A 1 98 ? 7.170 -5.379 -14.376 1.00 86.31 98 LYS A O 1
ATOM 761 N N . ALA A 1 99 ? 6.449 -4.713 -12.366 1.00 85.12 99 ALA A N 1
ATOM 762 C CA . ALA A 1 99 ? 7.757 -4.313 -11.862 1.00 85.12 99 ALA A CA 1
ATOM 763 C C . ALA A 1 99 ? 8.676 -5.486 -11.482 1.00 85.12 99 ALA A C 1
ATOM 765 O O . ALA A 1 99 ? 9.896 -5.318 -11.453 1.00 85.12 99 ALA A O 1
ATOM 766 N N . ALA A 1 100 ? 8.126 -6.671 -11.198 1.00 83.56 100 ALA A N 1
ATOM 767 C CA . ALA A 1 100 ? 8.887 -7.860 -10.812 1.00 83.56 100 ALA A CA 1
ATOM 768 C C . ALA A 1 100 ? 9.864 -8.327 -11.899 1.00 83.56 100 ALA A C 1
ATOM 770 O O . ALA A 1 100 ? 10.898 -8.903 -11.572 1.00 83.56 100 ALA A O 1
ATOM 771 N N . LEU A 1 101 ? 9.580 -8.009 -13.166 1.00 78.31 101 LEU A N 1
ATOM 772 C CA . LEU A 1 101 ? 10.487 -8.233 -14.296 1.00 78.31 101 LEU A CA 1
ATOM 773 C C . LEU A 1 101 ? 11.776 -7.400 -14.194 1.00 78.31 101 LEU A C 1
ATOM 775 O O . LEU A 1 101 ? 12.808 -7.778 -14.739 1.00 78.31 101 LEU A O 1
ATOM 779 N N . TYR A 1 102 ? 11.725 -6.279 -13.474 1.00 78.44 102 TYR A N 1
ATOM 780 C CA . TYR A 1 102 ? 12.802 -5.291 -13.403 1.00 78.44 102 TYR A CA 1
ATOM 781 C C . TYR A 1 102 ? 13.436 -5.176 -12.008 1.00 78.44 102 TYR A C 1
ATOM 783 O O . TYR A 1 102 ? 14.514 -4.597 -11.870 1.00 78.44 102 TYR A O 1
ATOM 791 N N . SER A 1 103 ? 12.790 -5.703 -10.958 1.00 70.31 103 SER A N 1
ATOM 792 C CA . SER A 1 103 ? 13.219 -5.535 -9.565 1.00 70.31 103 SER A CA 1
ATOM 793 C C . SER A 1 103 ? 12.905 -6.752 -8.691 1.00 70.31 103 SER A C 1
ATOM 795 O O . SER A 1 103 ? 11.744 -7.060 -8.419 1.00 70.31 103 SER A O 1
ATOM 797 N N . ARG A 1 104 ? 13.950 -7.366 -8.109 1.00 72.62 104 ARG A N 1
ATOM 798 C CA . ARG A 1 104 ? 13.826 -8.467 -7.125 1.00 72.62 104 ARG 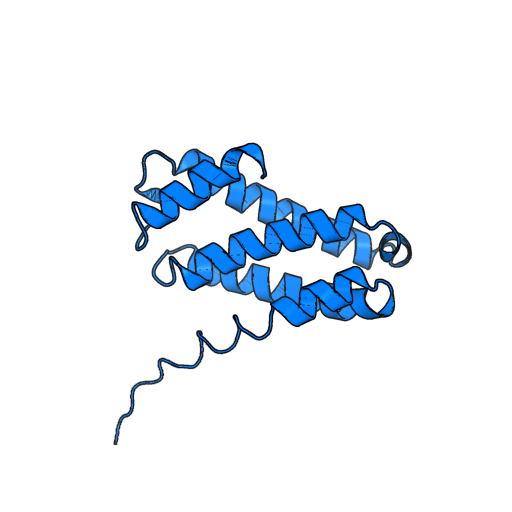A CA 1
ATOM 799 C C . ARG A 1 104 ? 12.965 -8.103 -5.907 1.00 72.62 104 ARG A C 1
ATOM 801 O O . ARG A 1 104 ? 12.390 -8.983 -5.270 1.00 72.62 104 ARG A O 1
ATOM 808 N N . ARG A 1 105 ? 12.890 -6.818 -5.537 1.00 67.94 105 ARG A N 1
ATOM 809 C CA . ARG A 1 105 ? 12.055 -6.353 -4.414 1.00 67.94 105 ARG A CA 1
ATOM 810 C C . ARG A 1 105 ? 10.574 -6.307 -4.779 1.00 67.94 105 ARG A C 1
ATOM 812 O O . ARG A 1 105 ? 9.763 -6.686 -3.941 1.00 67.94 105 ARG A O 1
ATOM 819 N N . ALA A 1 106 ? 10.233 -5.925 -6.011 1.00 65.81 106 ALA A N 1
ATOM 820 C CA . ALA A 1 106 ? 8.859 -6.016 -6.502 1.00 65.81 106 ALA A CA 1
ATOM 821 C C . ALA A 1 106 ? 8.390 -7.481 -6.553 1.00 65.81 106 ALA A C 1
ATOM 823 O O . ALA A 1 106 ? 7.287 -7.784 -6.109 1.00 65.81 106 ALA A O 1
ATOM 824 N N . THR A 1 107 ? 9.271 -8.411 -6.944 1.00 72.44 107 THR A N 1
ATOM 825 C CA . THR A 1 107 ? 9.001 -9.856 -6.855 1.00 72.44 107 THR A CA 1
ATOM 826 C C . THR A 1 107 ? 8.681 -10.291 -5.422 1.00 72.44 107 THR A C 1
ATOM 828 O O . THR A 1 107 ? 7.683 -10.964 -5.190 1.00 72.44 107 THR A O 1
ATOM 831 N N . LYS A 1 108 ? 9.478 -9.870 -4.428 1.00 72.31 108 LYS A N 1
ATOM 832 C CA . LYS A 1 108 ? 9.208 -10.188 -3.013 1.00 72.31 108 LYS A CA 1
ATOM 833 C C . LYS A 1 108 ? 7.901 -9.573 -2.503 1.00 72.31 108 LYS A C 1
ATOM 835 O O . LYS A 1 108 ? 7.218 -10.204 -1.704 1.00 72.31 108 LYS A O 1
ATOM 840 N N . ALA A 1 109 ? 7.539 -8.374 -2.962 1.00 67.19 109 ALA A N 1
ATOM 841 C CA . ALA A 1 109 ? 6.285 -7.721 -2.585 1.00 67.19 109 ALA A CA 1
ATOM 842 C C . ALA A 1 109 ? 5.052 -8.521 -3.042 1.00 67.19 109 ALA A C 1
ATOM 844 O O . ALA A 1 109 ? 4.086 -8.619 -2.287 1.00 67.19 109 ALA A O 1
ATOM 845 N N . LEU A 1 110 ? 5.112 -9.152 -4.222 1.00 62.88 110 LEU A N 1
ATOM 846 C CA . LEU A 1 110 ? 4.046 -10.023 -4.732 1.00 62.88 110 LEU A CA 1
ATOM 847 C C . LEU A 1 110 ? 3.864 -11.294 -3.917 1.00 62.88 110 LEU A C 1
ATOM 849 O O . LEU A 1 110 ? 2.733 -11.704 -3.702 1.00 62.88 110 LEU A O 1
ATOM 853 N N . VAL A 1 111 ? 4.958 -11.900 -3.449 1.00 54.53 111 VAL A N 1
ATOM 854 C CA . VAL A 1 111 ? 4.927 -13.158 -2.680 1.00 54.53 111 VAL A CA 1
ATOM 855 C C . VAL A 1 111 ? 4.265 -12.969 -1.308 1.00 54.53 111 VAL A C 1
ATOM 857 O O . VAL A 1 111 ? 3.695 -13.908 -0.759 1.00 54.53 111 VAL A O 1
ATOM 860 N N . SER A 1 112 ? 4.256 -11.744 -0.780 1.00 55.12 112 SER A N 1
ATOM 861 C CA . SER A 1 112 ? 3.528 -11.379 0.444 1.00 55.12 112 SER A CA 1
ATOM 862 C C . SER A 1 112 ? 2.012 -11.209 0.235 1.00 55.12 112 SER A C 1
ATOM 864 O O . SER A 1 112 ? 1.257 -11.223 1.204 1.00 55.12 112 SER A O 1
ATOM 866 N N . GLY A 1 113 ? 1.565 -11.017 -1.011 1.00 48.19 113 GLY A N 1
ATOM 867 C CA . GLY A 1 113 ? 0.178 -10.731 -1.394 1.00 48.19 113 GLY A CA 1
ATOM 868 C C . GLY A 1 113 ? -0.819 -11.905 -1.485 1.00 48.19 113 GLY A C 1
ATOM 869 O O . GLY A 1 113 ? -1.998 -11.652 -1.233 1.00 48.19 113 GLY A O 1
ATOM 870 N N . PRO A 1 114 ? -0.455 -13.182 -1.761 1.00 44.81 114 PRO A N 1
ATOM 871 C CA . PRO A 1 114 ? -1.452 -14.224 -2.045 1.00 44.81 114 PRO A CA 1
ATOM 872 C C . PRO A 1 114 ? -2.262 -14.638 -0.811 1.00 44.81 114 PRO A C 1
ATOM 874 O O . PRO A 1 114 ? -3.293 -15.288 -0.935 1.00 44.81 114 PRO A O 1
ATOM 877 N N . ARG A 1 115 ? -1.822 -14.257 0.396 1.00 45.16 115 ARG A N 1
ATOM 878 C CA . ARG A 1 115 ? -2.574 -14.506 1.636 1.00 45.16 115 ARG A CA 1
ATOM 879 C C . ARG A 1 115 ? -3.719 -13.517 1.873 1.00 45.16 115 ARG A C 1
ATOM 881 O O . ARG A 1 115 ? -4.512 -13.746 2.777 1.00 45.16 115 ARG A O 1
ATOM 888 N N . LEU A 1 116 ? -3.823 -12.446 1.082 1.00 45.53 116 LEU A N 1
ATOM 889 C CA . LEU A 1 116 ? -4.882 -11.437 1.211 1.00 45.53 116 LEU A CA 1
ATOM 890 C C . LEU A 1 116 ? -6.024 -11.635 0.201 1.00 45.53 116 LEU A C 1
ATOM 892 O O . LEU A 1 116 ? -7.149 -11.244 0.490 1.00 45.53 116 LEU A O 1
ATOM 896 N N . SER A 1 117 ? -5.774 -12.286 -0.941 1.00 42.25 117 SER A N 1
ATOM 897 C CA . SER A 1 117 ? -6.794 -12.538 -1.974 1.00 42.25 117 SER A CA 1
ATOM 898 C C . SER A 1 117 ? -7.754 -13.688 -1.641 1.00 42.25 117 SER A C 1
ATOM 900 O O . SER A 1 117 ? -8.858 -13.729 -2.175 1.00 42.25 117 SER A O 1
ATOM 902 N N . PHE A 1 118 ? -7.380 -14.594 -0.731 1.00 39.25 118 PHE A N 1
ATOM 903 C CA . PHE A 1 118 ? -8.212 -15.746 -0.348 1.00 39.25 118 PHE A CA 1
ATOM 904 C C . PHE A 1 118 ? -9.215 -15.474 0.783 1.00 39.25 118 PHE A C 1
ATOM 906 O O . PHE A 1 118 ? -10.112 -16.282 1.003 1.00 39.25 118 PHE A O 1
ATOM 913 N N . ALA A 1 119 ? -9.107 -14.349 1.495 1.00 41.62 119 ALA A N 1
ATOM 914 C CA . ALA A 1 119 ? -10.048 -14.021 2.571 1.00 41.62 119 ALA A CA 1
ATOM 915 C C . ALA A 1 119 ? -11.315 -13.294 2.075 1.00 41.62 119 ALA A C 1
ATOM 917 O O . ALA A 1 119 ? -12.296 -13.227 2.806 1.00 41.62 119 ALA A O 1
ATOM 918 N N . ALA A 1 120 ? -11.317 -12.772 0.841 1.00 39.06 120 ALA A N 1
ATOM 919 C CA . ALA A 1 120 ? -12.455 -12.043 0.269 1.00 39.06 120 ALA A CA 1
ATOM 920 C C . ALA A 1 120 ? -13.452 -12.940 -0.492 1.00 39.06 120 ALA A C 1
ATOM 922 O O . ALA A 1 120 ? -14.561 -12.510 -0.787 1.00 39.06 120 ALA A O 1
ATOM 923 N N . THR A 1 121 ? -13.085 -14.187 -0.800 1.00 38.72 121 THR A N 1
ATOM 924 C CA . THR A 1 121 ? -13.928 -15.144 -1.544 1.00 38.72 121 THR A CA 1
ATOM 925 C C . THR A 1 121 ? -14.634 -16.173 -0.655 1.00 38.72 121 THR A C 1
ATOM 927 O O . THR A 1 121 ? -15.363 -17.016 -1.167 1.00 38.72 121 THR A O 1
ATOM 930 N N . ALA A 1 122 ? -14.459 -16.115 0.670 1.00 38.00 122 ALA A N 1
ATOM 931 C CA . ALA A 1 122 ? -15.003 -17.120 1.588 1.00 38.00 122 ALA A CA 1
ATOM 932 C C . ALA A 1 122 ? -16.426 -16.836 2.111 1.00 38.00 122 ALA A C 1
ATOM 934 O O . ALA A 1 122 ? -16.952 -17.665 2.847 1.00 38.00 122 ALA A O 1
ATOM 935 N N . ASP A 1 123 ? -17.069 -15.727 1.727 1.00 36.03 123 ASP A N 1
ATOM 936 C CA . ASP A 1 123 ? -18.445 -15.416 2.148 1.00 36.03 123 ASP A CA 1
ATOM 937 C C . ASP A 1 123 ? -19.402 -15.408 0.946 1.00 36.03 123 ASP A C 1
ATOM 939 O O . ASP A 1 123 ? -19.917 -14.382 0.511 1.00 36.03 123 ASP A O 1
ATOM 943 N N . THR A 1 124 ? -19.591 -16.589 0.352 1.00 34.12 124 THR A N 1
ATOM 944 C CA . THR A 1 124 ? -20.776 -16.884 -0.465 1.00 34.12 124 THR A CA 1
ATOM 945 C C . THR A 1 124 ? -21.648 -17.827 0.365 1.00 34.12 124 THR A C 1
ATOM 947 O O . THR A 1 124 ? -21.187 -18.928 0.687 1.00 34.12 124 THR A O 1
ATOM 950 N N . PRO A 1 125 ? -22.868 -17.434 0.773 1.00 38.66 125 PRO A N 1
ATOM 951 C CA . PRO A 1 125 ? -23.678 -18.254 1.659 1.00 38.66 125 PRO A CA 1
ATOM 952 C C . PRO A 1 125 ? -24.092 -19.536 0.935 1.00 38.66 125 PRO A C 1
ATOM 954 O O . PRO A 1 125 ? -24.638 -19.502 -0.169 1.00 38.66 125 PRO A O 1
ATOM 957 N N . ARG A 1 126 ? -23.835 -20.683 1.575 1.00 37.03 126 ARG A N 1
ATOM 958 C CA . ARG A 1 126 ? -24.421 -21.970 1.191 1.00 37.03 126 ARG A CA 1
ATOM 959 C C . ARG A 1 126 ? -25.943 -21.836 1.217 1.00 37.03 126 ARG A C 1
ATOM 961 O O . ARG A 1 126 ? -26.533 -21.726 2.286 1.00 37.03 126 ARG A O 1
ATOM 968 N N . ALA A 1 127 ? -26.554 -21.897 0.042 1.00 36.88 127 ALA A N 1
ATOM 969 C CA . ALA A 1 127 ? -27.972 -22.164 -0.131 1.00 36.88 127 ALA A CA 1
ATOM 970 C C . ALA A 1 127 ? -28.133 -23.357 -1.079 1.00 36.88 127 ALA A C 1
ATOM 972 O O . ALA A 1 127 ? -28.234 -23.184 -2.293 1.00 36.88 127 ALA A O 1
ATOM 973 N N . ARG A 1 128 ? -28.096 -24.563 -0.508 1.00 34.91 128 ARG A N 1
ATOM 974 C CA . ARG A 1 128 ? -29.022 -25.680 -0.754 1.00 34.91 128 ARG A CA 1
ATOM 975 C C . ARG A 1 128 ? -28.634 -26.878 0.099 1.00 34.91 128 ARG A C 1
ATOM 977 O O . ARG A 1 128 ? -27.416 -27.130 0.228 1.00 34.91 128 ARG A O 1
#

Organism: NCBI:txid153505

Sequence (128 aa):
MYIHRSFFAQAIIEQPVNPLKSIYAPSFLAAYRSSATILKSVREQFAVMPTCARVWTMWTFAFSAAVVFGTVVTRGPRSPLAGAAMAELEQACVLFSKAALYSRRATKALVSGPRLSFAATADTPRAR

pLDDT: mean 79.23, std 16.72, range [34.12, 95.44]